Protein AF-A0A2C9VJ78-F1 (afdb_monomer)

Structure (mmCIF, N/CA/C/O backbone):
data_AF-A0A2C9VJ78-F1
#
_entry.id   AF-A0A2C9VJ78-F1
#
loop_
_atom_site.group_PDB
_atom_site.id
_atom_site.type_symbol
_atom_site.label_atom_id
_atom_site.label_alt_id
_atom_site.label_comp_id
_atom_site.label_asym_id
_atom_site.label_entity_id
_atom_site.label_seq_id
_atom_site.pdbx_PDB_ins_code
_atom_site.Cartn_x
_atom_site.Cartn_y
_atom_site.Cartn_z
_atom_site.occupancy
_atom_site.B_iso_or_equiv
_atom_site.auth_seq_id
_atom_site.auth_comp_id
_atom_site.auth_asym_id
_atom_site.auth_atom_id
_atom_site.pdbx_PDB_model_num
ATOM 1 N N . MET A 1 1 ? -5.511 -3.670 -6.793 1.00 82.50 1 MET A N 1
ATOM 2 C CA . MET A 1 1 ? -5.437 -2.334 -6.149 1.00 82.50 1 MET A CA 1
ATOM 3 C C . MET A 1 1 ? -5.419 -2.547 -4.645 1.00 82.50 1 MET A C 1
ATOM 5 O O . MET A 1 1 ? -6.115 -3.449 -4.203 1.00 82.50 1 MET A O 1
ATOM 9 N N . TYR A 1 2 ? -4.634 -1.777 -3.891 1.00 81.19 2 TYR A N 1
ATOM 10 C CA . TYR A 1 2 ? -4.504 -1.911 -2.431 1.00 81.19 2 TYR A CA 1
ATOM 11 C C . TYR A 1 2 ? -5.066 -0.683 -1.718 1.00 81.19 2 TYR A C 1
ATOM 13 O O . TYR A 1 2 ? -5.016 0.410 -2.283 1.00 81.19 2 TYR A O 1
ATOM 21 N N . VAL A 1 3 ? -5.582 -0.847 -0.502 1.00 85.06 3 VAL A N 1
ATOM 22 C CA . VAL A 1 3 ? -6.129 0.236 0.330 1.00 85.06 3 VAL A CA 1
ATOM 23 C C . VAL A 1 3 ? -5.579 0.112 1.748 1.00 85.06 3 VAL A C 1
ATOM 25 O O . VAL A 1 3 ? -5.751 -0.931 2.361 1.00 85.06 3 VAL A O 1
ATOM 28 N N . CYS A 1 4 ? -4.907 1.149 2.254 1.00 87.00 4 CYS A N 1
ATOM 29 C CA . CYS A 1 4 ? -4.481 1.223 3.664 1.00 87.00 4 CYS A CA 1
ATOM 30 C C . CYS A 1 4 ? -5.638 1.674 4.571 1.00 87.00 4 CYS A C 1
ATOM 32 O O . CYS A 1 4 ? -6.679 2.101 4.066 1.00 87.00 4 CYS A O 1
ATOM 34 N N . GLU A 1 5 ? -5.449 1.621 5.890 1.00 83.31 5 GLU A N 1
ATOM 35 C CA . GLU A 1 5 ? -6.468 1.969 6.898 1.00 83.31 5 GLU A CA 1
ATOM 36 C C . GLU A 1 5 ? -7.096 3.356 6.674 1.00 83.31 5 GLU A C 1
ATOM 38 O O . GLU A 1 5 ? -8.297 3.547 6.854 1.00 83.31 5 GLU A O 1
ATOM 43 N N . GLU A 1 6 ? -6.313 4.316 6.187 1.00 88.50 6 GLU A N 1
ATOM 44 C CA . GLU A 1 6 ? -6.733 5.690 5.904 1.00 88.50 6 GLU A CA 1
ATOM 45 C C . GLU A 1 6 ? -7.515 5.836 4.581 1.00 88.50 6 GLU A C 1
ATOM 47 O O . GLU A 1 6 ? -7.806 6.945 4.133 1.00 88.50 6 GLU A O 1
ATOM 52 N N . GLY A 1 7 ? -7.831 4.730 3.901 1.00 82.81 7 GLY A N 1
ATOM 53 C CA . GLY A 1 7 ? -8.592 4.719 2.649 1.00 82.81 7 GLY A CA 1
ATOM 54 C C . GLY A 1 7 ? -7.788 5.134 1.409 1.00 82.81 7 GLY A C 1
ATOM 55 O O . GLY A 1 7 ? -8.339 5.201 0.303 1.00 82.81 7 GLY A O 1
ATOM 56 N N . LYS A 1 8 ? -6.480 5.396 1.551 1.00 88.44 8 LYS A N 1
ATOM 57 C CA . LYS A 1 8 ? -5.591 5.719 0.426 1.00 88.44 8 LYS A CA 1
ATOM 58 C C . LYS A 1 8 ? -5.395 4.489 -0.456 1.00 88.44 8 LYS A C 1
ATOM 60 O O . LYS A 1 8 ? -5.026 3.415 0.017 1.00 88.44 8 LYS A O 1
ATOM 65 N N . ARG A 1 9 ? -5.637 4.673 -1.756 1.00 88.44 9 ARG A N 1
ATOM 66 C CA . ARG A 1 9 ? -5.529 3.634 -2.786 1.00 88.44 9 ARG A CA 1
ATOM 67 C C . ARG A 1 9 ? -4.135 3.614 -3.400 1.00 88.44 9 ARG A C 1
ATOM 69 O O . ARG A 1 9 ? -3.590 4.659 -3.741 1.00 88.44 9 ARG A O 1
ATOM 76 N N . TYR A 1 10 ? -3.616 2.413 -3.621 1.00 88.69 10 TYR A N 1
ATOM 77 C CA . TYR A 1 10 ? -2.311 2.173 -4.215 1.00 88.69 10 TYR A CA 1
ATOM 78 C C . TYR A 1 10 ? -2.407 1.209 -5.395 1.00 88.69 10 TYR A C 1
ATOM 80 O O . TYR A 1 10 ? -2.985 0.118 -5.313 1.00 88.69 10 TYR A O 1
ATOM 88 N N . GLN A 1 11 ? -1.778 1.607 -6.495 1.00 87.19 11 GLN A N 1
ATOM 89 C CA . GLN A 1 11 ? -1.380 0.711 -7.570 1.00 87.19 11 GLN A CA 1
ATOM 90 C C . GLN A 1 11 ? 0.125 0.507 -7.452 1.00 87.19 11 GLN A C 1
ATOM 92 O O . GLN A 1 11 ? 0.875 1.477 -7.351 1.00 87.19 11 GLN A O 1
ATOM 97 N N . ILE A 1 12 ? 0.555 -0.750 -7.406 1.00 84.44 12 ILE A N 1
ATOM 98 C CA . ILE A 1 12 ? 1.964 -1.098 -7.244 1.00 84.44 12 ILE A CA 1
ATOM 99 C C . ILE A 1 12 ? 2.388 -2.034 -8.378 1.00 84.44 12 ILE A C 1
ATOM 101 O O . ILE A 1 12 ? 1.581 -2.874 -8.785 1.00 84.44 12 ILE A O 1
ATOM 105 N N . PRO A 1 13 ? 3.623 -1.901 -8.891 1.00 85.38 13 PRO A N 1
ATOM 106 C CA . PRO A 1 13 ? 4.164 -2.838 -9.868 1.00 85.38 13 PRO A CA 1
ATOM 107 C C . PRO A 1 13 ? 4.197 -4.265 -9.311 1.00 85.38 13 PRO A C 1
ATOM 109 O O . PRO A 1 13 ? 4.435 -4.467 -8.114 1.00 85.38 13 PRO A O 1
ATOM 112 N N . VAL A 1 14 ? 3.996 -5.259 -10.177 1.00 82.62 14 VAL A N 1
ATOM 113 C CA . VAL A 1 14 ? 4.007 -6.682 -9.790 1.00 82.62 14 VAL A CA 1
ATOM 114 C C . VAL A 1 14 ? 5.387 -7.089 -9.260 1.00 82.62 14 VAL A C 1
ATOM 116 O O . VAL A 1 14 ? 5.503 -7.945 -8.388 1.00 82.62 14 VAL A O 1
ATOM 119 N N . GLU A 1 15 ? 6.448 -6.430 -9.714 1.00 84.38 15 GLU A N 1
ATOM 120 C CA . GLU A 1 15 ? 7.828 -6.638 -9.281 1.00 84.38 15 GLU A CA 1
ATOM 121 C C . GLU A 1 15 ? 8.010 -6.325 -7.796 1.00 84.38 15 GLU A C 1
ATOM 123 O O . GLU A 1 15 ? 8.754 -7.023 -7.107 1.00 84.38 15 GLU A O 1
ATOM 128 N N . ASN A 1 16 ? 7.300 -5.321 -7.273 1.00 82.94 16 ASN A N 1
ATOM 129 C CA . ASN A 1 16 ? 7.352 -4.984 -5.852 1.00 82.94 16 ASN A CA 1
ATOM 130 C C . ASN A 1 16 ? 6.729 -6.090 -4.990 1.00 82.94 16 ASN A C 1
ATOM 132 O O . ASN A 1 16 ? 7.128 -6.250 -3.840 1.00 82.94 16 ASN A O 1
ATOM 136 N N . LEU A 1 17 ? 5.822 -6.909 -5.542 1.00 82.56 17 LEU A N 1
ATOM 137 C CA . LEU A 1 17 ? 5.238 -8.059 -4.840 1.00 82.56 17 LEU A CA 1
ATOM 138 C C . LEU A 1 17 ? 6.249 -9.174 -4.572 1.00 82.56 17 LEU A C 1
ATOM 140 O O . LEU A 1 17 ? 5.954 -10.077 -3.797 1.00 82.56 17 LEU A O 1
ATOM 144 N N . LYS A 1 18 ? 7.444 -9.136 -5.173 1.00 84.94 18 LYS A N 1
ATOM 145 C CA . LYS A 1 18 ? 8.537 -10.063 -4.843 1.00 84.94 18 LYS A CA 1
ATOM 146 C C . LYS A 1 18 ? 9.258 -9.681 -3.546 1.00 84.94 18 LYS A C 1
ATOM 148 O O . LYS A 1 18 ? 10.033 -10.479 -3.029 1.00 84.94 18 LYS A O 1
ATOM 153 N N . PHE A 1 19 ? 9.014 -8.483 -3.013 1.00 87.50 19 PHE A N 1
ATOM 154 C CA . PHE A 1 19 ? 9.633 -8.018 -1.779 1.00 87.50 19 PHE A CA 1
ATOM 155 C C . PHE A 1 19 ? 9.007 -8.715 -0.564 1.00 87.50 19 PHE A C 1
ATOM 157 O O . PHE A 1 19 ? 7.829 -8.517 -0.261 1.00 87.50 19 PHE A O 1
ATOM 164 N N . SER A 1 20 ? 9.794 -9.523 0.154 1.00 89.69 20 SER A N 1
ATOM 165 C CA . SER A 1 20 ? 9.293 -10.375 1.244 1.00 89.69 20 SER A CA 1
ATOM 166 C C . SER A 1 20 ? 8.512 -9.618 2.330 1.00 89.69 20 SER A C 1
ATOM 168 O O . SER A 1 20 ? 7.457 -10.111 2.731 1.00 89.69 20 SER A O 1
ATOM 170 N N . PRO A 1 21 ? 8.932 -8.417 2.782 1.00 89.56 21 PRO A N 1
ATOM 171 C CA . PRO A 1 21 ? 8.145 -7.639 3.741 1.00 89.56 21 PRO A CA 1
ATOM 172 C C . PRO A 1 21 ? 6.764 -7.231 3.217 1.00 89.56 21 PRO A C 1
ATOM 174 O O . PRO A 1 21 ? 5.800 -7.218 3.978 1.00 89.56 21 PRO A O 1
ATOM 177 N N . LEU A 1 22 ? 6.645 -6.951 1.916 1.00 86.69 22 LEU A N 1
ATOM 178 C CA . LEU A 1 22 ? 5.364 -6.615 1.298 1.00 86.69 22 LEU A CA 1
ATOM 179 C C . LEU A 1 22 ? 4.449 -7.842 1.214 1.00 86.69 22 LEU A C 1
ATOM 181 O O . LEU A 1 22 ? 3.266 -7.749 1.526 1.00 86.69 22 LEU A O 1
ATOM 185 N N . GLN A 1 23 ? 5.000 -9.010 0.869 1.00 86.38 23 GLN A N 1
ATOM 186 C CA . GLN A 1 23 ? 4.248 -10.268 0.891 1.00 86.38 23 GLN A CA 1
ATOM 187 C C . GLN A 1 23 ? 3.752 -10.615 2.294 1.00 86.38 23 GLN A C 1
ATOM 189 O O . GLN A 1 23 ? 2.612 -11.043 2.451 1.00 86.38 23 GLN A O 1
ATOM 194 N N . ALA A 1 24 ? 4.603 -10.441 3.309 1.00 88.31 24 ALA A N 1
ATOM 195 C CA . ALA A 1 24 ? 4.241 -10.692 4.698 1.00 88.31 24 ALA A CA 1
ATOM 196 C C . ALA A 1 24 ? 3.087 -9.786 5.142 1.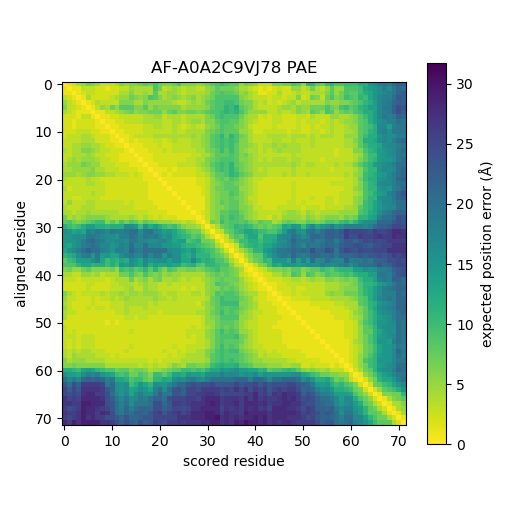00 88.31 24 ALA A C 1
ATOM 198 O O . ALA A 1 24 ? 2.132 -10.278 5.734 1.00 88.31 24 ALA A O 1
ATOM 199 N N . LEU A 1 25 ? 3.136 -8.498 4.790 1.00 88.06 25 LEU A N 1
ATOM 200 C CA . LEU A 1 25 ? 2.062 -7.555 5.090 1.00 88.06 25 LEU A CA 1
ATOM 201 C C . LEU A 1 25 ? 0.740 -7.941 4.410 1.00 88.06 25 LEU A C 1
ATOM 203 O O . LEU A 1 25 ? -0.302 -7.938 5.059 1.00 88.06 25 LEU A O 1
ATOM 207 N N . ILE A 1 26 ? 0.775 -8.297 3.122 1.00 85.19 26 ILE A N 1
ATOM 208 C CA . ILE A 1 26 ? -0.426 -8.716 2.381 1.00 85.19 26 ILE A CA 1
ATOM 209 C C . ILE A 1 26 ? -1.037 -9.967 3.021 1.00 85.19 26 ILE A C 1
ATOM 211 O O . ILE A 1 26 ? -2.238 -9.998 3.258 1.00 85.19 26 ILE A O 1
ATOM 215 N N . LYS A 1 27 ? -0.209 -10.964 3.359 1.00 84.44 27 LYS A N 1
ATOM 216 C CA . LYS A 1 27 ? -0.658 -12.191 4.032 1.00 84.44 27 LYS A CA 1
ATOM 217 C C . LYS A 1 27 ? -1.240 -11.922 5.417 1.00 84.44 27 LYS A C 1
ATOM 219 O O . LYS A 1 27 ? -2.225 -12.540 5.771 1.00 84.44 27 LYS A O 1
ATOM 224 N N . GLN A 1 28 ? -0.644 -11.018 6.194 1.00 85.25 28 GLN A N 1
ATOM 225 C CA . GLN A 1 28 ? -1.173 -10.624 7.506 1.00 85.25 28 GLN A CA 1
ATOM 226 C C . GLN A 1 28 ? -2.501 -9.875 7.405 1.00 85.25 28 GLN A C 1
ATOM 228 O O . GLN A 1 28 ? -3.296 -9.920 8.334 1.00 85.25 28 GLN A O 1
ATOM 233 N N . SER A 1 29 ? -2.721 -9.164 6.299 1.00 82.50 29 SER A N 1
ATOM 234 C CA . SER A 1 29 ? -3.935 -8.374 6.092 1.00 82.50 29 SER A CA 1
ATOM 235 C C . SER A 1 29 ? -5.104 -9.203 5.559 1.00 82.50 29 SER A C 1
ATOM 237 O O . SER A 1 29 ? -6.212 -8.689 5.456 1.00 82.50 29 SER A O 1
ATOM 239 N N . GLN A 1 30 ? -4.868 -10.462 5.187 1.00 78.62 30 GLN A N 1
ATOM 240 C CA . GLN A 1 30 ? -5.878 -11.355 4.637 1.00 78.62 30 GLN A CA 1
ATOM 241 C C . GLN A 1 30 ? -6.061 -12.559 5.559 1.00 78.62 30 GLN A C 1
ATOM 243 O O . GLN A 1 30 ? -5.110 -13.282 5.841 1.00 78.62 30 GLN A O 1
ATOM 248 N N . ASP A 1 31 ? -7.292 -12.785 6.008 1.00 67.81 31 ASP A N 1
ATOM 249 C CA . ASP A 1 31 ? -7.633 -13.725 7.087 1.00 67.81 31 ASP A CA 1
ATOM 250 C C . ASP A 1 31 ? -7.715 -15.208 6.642 1.00 67.81 31 ASP A C 1
ATOM 252 O O . ASP A 1 31 ? -8.513 -15.994 7.148 1.00 67.81 31 ASP A O 1
ATOM 256 N N . GLY A 1 32 ? -6.861 -15.618 5.699 1.00 60.06 32 GLY A N 1
ATOM 257 C CA . GLY A 1 32 ? -6.822 -16.975 5.139 1.00 60.06 32 GLY A CA 1
ATOM 258 C C . GLY A 1 32 ? -7.485 -17.093 3.763 1.00 60.06 32 GLY A C 1
ATOM 259 O O . GLY A 1 32 ? -8.515 -16.485 3.507 1.00 60.06 32 GLY A O 1
ATOM 260 N N . ASP A 1 33 ? -6.817 -17.869 2.900 1.00 56.38 33 ASP A N 1
ATOM 261 C CA . ASP A 1 33 ? -7.046 -18.118 1.470 1.00 56.38 33 ASP A CA 1
ATOM 262 C C . ASP A 1 33 ? -7.406 -16.898 0.603 1.00 56.38 33 ASP A C 1
ATOM 264 O O . ASP A 1 33 ? -8.496 -16.336 0.643 1.00 56.38 33 ASP A O 1
ATOM 268 N N . LEU A 1 34 ? -6.445 -16.532 -0.254 1.00 56.28 34 LEU A N 1
ATOM 269 C CA . LEU A 1 34 ? -6.619 -15.623 -1.384 1.00 56.28 34 LEU A CA 1
ATOM 270 C C . LEU A 1 34 ? -7.720 -16.175 -2.294 1.00 56.28 34 LEU A C 1
ATOM 272 O O . LEU A 1 34 ? -7.435 -16.930 -3.226 1.00 56.28 34 LEU A O 1
ATOM 276 N N . ASP A 1 35 ? -8.970 -15.814 -2.027 1.00 51.91 35 ASP A N 1
ATOM 277 C CA . ASP A 1 35 ? -10.068 -16.139 -2.919 1.00 51.91 35 ASP A CA 1
ATOM 278 C C . ASP A 1 35 ? -9.727 -15.509 -4.280 1.00 51.91 35 ASP A C 1
ATOM 280 O O . ASP A 1 35 ? -9.493 -14.303 -4.396 1.00 51.91 35 ASP A O 1
ATOM 284 N N . PHE A 1 36 ? -9.578 -16.341 -5.315 1.00 53.59 36 PHE A N 1
ATOM 285 C CA . PHE A 1 36 ? -8.945 -15.968 -6.593 1.00 53.59 36 PHE A CA 1
ATOM 286 C C . PHE A 1 36 ? -9.732 -14.910 -7.396 1.00 53.59 36 PHE A C 1
ATOM 288 O O . PHE A 1 36 ? -9.337 -14.547 -8.507 1.00 53.59 36 PHE A O 1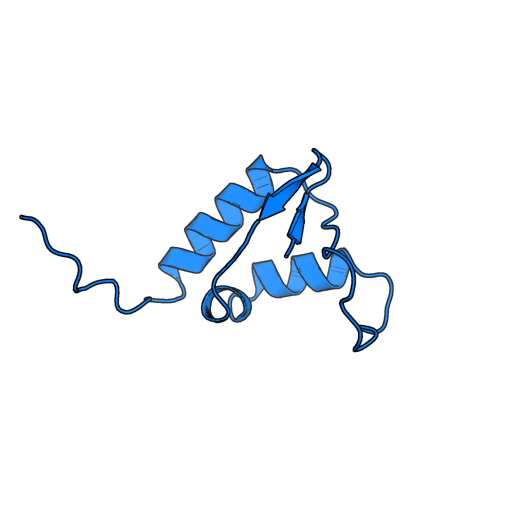
ATOM 295 N N . LYS A 1 37 ? -10.834 -14.397 -6.841 1.00 56.06 37 LYS A N 1
ATOM 296 C CA . LYS A 1 37 ? -11.628 -13.287 -7.361 1.00 56.06 37 LYS A CA 1
ATOM 297 C C . LYS A 1 37 ? -11.366 -12.028 -6.544 1.00 56.06 37 LYS A C 1
ATOM 299 O O . LYS A 1 37 ? -12.105 -11.683 -5.628 1.00 56.06 37 LYS A O 1
ATOM 304 N N . ILE A 1 38 ? -10.307 -11.315 -6.909 1.00 63.19 38 ILE A N 1
ATOM 305 C CA . ILE A 1 38 ? -10.057 -9.962 -6.404 1.00 63.19 38 ILE A CA 1
ATOM 306 C C . ILE A 1 38 ? -10.947 -9.001 -7.209 1.00 63.19 38 ILE A C 1
ATOM 308 O O . ILE A 1 38 ? -10.466 -8.293 -8.092 1.00 63.19 38 ILE A O 1
ATOM 312 N N . ASP A 1 39 ? -12.255 -9.020 -6.948 1.00 65.56 39 ASP A N 1
ATOM 313 C CA . ASP A 1 39 ? -13.190 -8.024 -7.498 1.00 65.56 39 ASP A CA 1
ATOM 314 C C . ASP A 1 39 ? -13.115 -6.699 -6.710 1.00 65.56 39 ASP A C 1
ATOM 316 O O . ASP A 1 39 ? -13.480 -5.635 -7.214 1.00 65.56 39 ASP A O 1
ATOM 320 N N . GLU A 1 40 ? -12.556 -6.739 -5.496 1.00 72.44 40 GLU A N 1
ATOM 321 C CA . GLU A 1 40 ? -12.417 -5.598 -4.592 1.00 72.44 40 GLU A CA 1
ATOM 322 C C . GLU A 1 40 ? -10.950 -5.252 -4.272 1.00 72.44 40 GLU A C 1
ATOM 324 O O . GLU A 1 40 ? -10.046 -6.075 -4.439 1.00 72.44 40 GLU A O 1
ATOM 329 N N . PRO A 1 41 ? -10.657 -4.015 -3.825 1.00 79.00 41 PRO A N 1
ATOM 330 C CA . PRO A 1 41 ? -9.313 -3.647 -3.402 1.00 79.00 41 PRO A CA 1
ATOM 331 C C . PRO A 1 41 ? -8.860 -4.484 -2.202 1.00 79.00 41 PRO A C 1
ATOM 333 O O . PRO A 1 41 ? -9.610 -4.675 -1.252 1.00 79.00 41 PRO A O 1
ATOM 336 N N . ILE A 1 42 ? -7.596 -4.907 -2.204 1.00 83.25 42 ILE A N 1
ATOM 337 C CA . ILE A 1 42 ? -7.003 -5.590 -1.053 1.00 83.25 42 ILE A CA 1
ATOM 338 C C . ILE A 1 42 ? -6.820 -4.563 0.063 1.00 83.25 42 ILE A C 1
ATOM 340 O O . ILE A 1 42 ? -5.998 -3.649 -0.062 1.00 83.25 42 ILE A O 1
ATOM 344 N N . VAL A 1 43 ? -7.581 -4.719 1.141 1.00 85.81 43 VAL A N 1
ATOM 345 C CA . VAL A 1 43 ? -7.426 -3.914 2.352 1.00 85.81 43 VAL A CA 1
ATOM 346 C C . VAL A 1 43 ? -6.178 -4.383 3.093 1.00 85.81 43 VAL A C 1
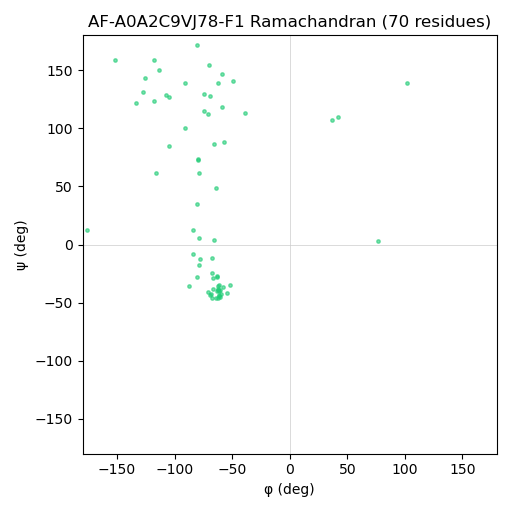ATOM 348 O O . VAL A 1 43 ? -5.974 -5.578 3.295 1.00 85.81 43 VAL A O 1
ATOM 351 N N . LEU A 1 44 ? -5.315 -3.438 3.446 1.00 87.75 44 LEU A N 1
ATOM 352 C CA . LEU A 1 44 ? -4.086 -3.661 4.189 1.00 87.75 44 LEU A CA 1
ATOM 353 C C . LEU A 1 44 ? -4.258 -3.130 5.609 1.00 87.75 44 LEU A C 1
ATOM 355 O O . LEU A 1 44 ? -4.611 -1.966 5.791 1.00 87.75 44 LEU A O 1
ATOM 359 N N . ALA A 1 45 ? -3.954 -3.968 6.600 1.00 86.06 45 ALA A N 1
ATOM 360 C CA . ALA A 1 45 ? -3.945 -3.601 8.016 1.00 86.06 45 ALA A CA 1
ATOM 361 C C . ALA A 1 45 ? -2.648 -2.840 8.362 1.00 86.06 45 ALA A C 1
ATOM 363 O O . ALA A 1 45 ? -1.774 -3.322 9.092 1.00 86.06 45 ALA A O 1
ATOM 364 N N . CYS A 1 46 ? -2.453 -1.688 7.720 1.00 87.31 46 CYS A N 1
ATOM 365 C CA . CYS A 1 46 ? -1.355 -0.777 8.007 1.00 87.31 46 CYS A CA 1
ATOM 366 C C . CYS A 1 46 ? -1.704 0.672 7.685 1.00 87.31 46 CYS A C 1
ATOM 368 O O . CYS A 1 46 ? -2.528 0.950 6.811 1.00 87.31 46 CYS A O 1
ATOM 370 N N . THR A 1 47 ? -0.956 1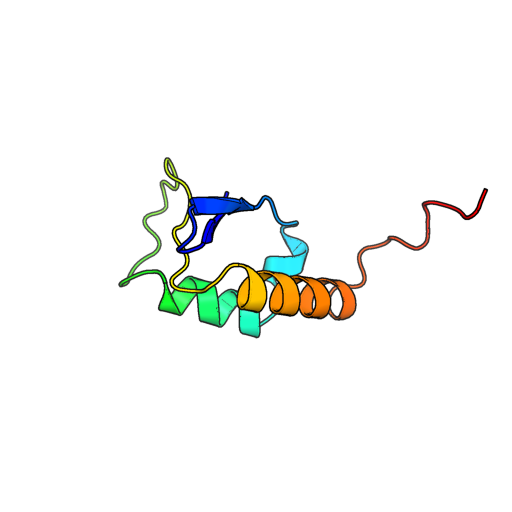.576 8.315 1.00 91.56 47 THR A N 1
ATOM 371 C CA . THR A 1 47 ? -0.982 3.000 7.993 1.00 91.56 47 THR A CA 1
ATOM 372 C C . THR A 1 47 ? -0.342 3.300 6.641 1.00 91.56 47 THR A C 1
ATOM 374 O O . THR A 1 47 ? 0.565 2.587 6.185 1.00 91.56 47 THR A O 1
ATOM 377 N N . THR A 1 48 ? -0.750 4.409 6.024 1.00 90.94 48 THR A N 1
ATOM 378 C CA . THR A 1 48 ? -0.154 4.899 4.773 1.00 90.94 48 THR A CA 1
ATOM 379 C C . THR A 1 48 ? 1.338 5.152 4.898 1.00 90.94 48 THR A C 1
ATOM 381 O O . THR A 1 48 ? 2.076 4.865 3.960 1.00 90.94 48 THR A O 1
ATOM 384 N N . ASP A 1 49 ? 1.801 5.647 6.047 1.00 91.69 49 ASP A N 1
ATOM 385 C CA . ASP A 1 49 ? 3.212 5.985 6.259 1.00 91.69 49 ASP A CA 1
ATOM 386 C C . ASP A 1 49 ? 4.089 4.731 6.262 1.00 91.69 49 ASP A C 1
ATOM 388 O O . ASP A 1 49 ? 5.095 4.655 5.550 1.00 91.69 49 ASP A O 1
ATOM 392 N N . LYS A 1 50 ? 3.655 3.696 6.992 1.00 91.12 50 LYS A N 1
ATOM 393 C CA . LYS A 1 50 ? 4.339 2.399 7.027 1.00 91.12 50 LYS A CA 1
ATOM 394 C C . LYS A 1 50 ? 4.353 1.754 5.642 1.00 91.12 50 LYS A C 1
ATOM 396 O O . LYS A 1 50 ? 5.357 1.161 5.240 1.00 91.12 50 LYS A O 1
ATOM 401 N N . PHE A 1 51 ? 3.254 1.874 4.901 1.00 91.75 51 PHE A N 1
ATOM 402 C CA . PHE A 1 51 ? 3.181 1.349 3.544 1.00 91.75 51 PHE A CA 1
ATOM 403 C C . PHE A 1 51 ? 4.093 2.113 2.574 1.00 91.75 51 PHE A C 1
ATOM 405 O O . PHE A 1 51 ? 4.816 1.495 1.793 1.00 91.75 51 PHE A O 1
ATOM 412 N N . ASP A 1 52 ? 4.139 3.443 2.663 1.00 91.19 52 ASP A N 1
ATOM 413 C CA . ASP A 1 52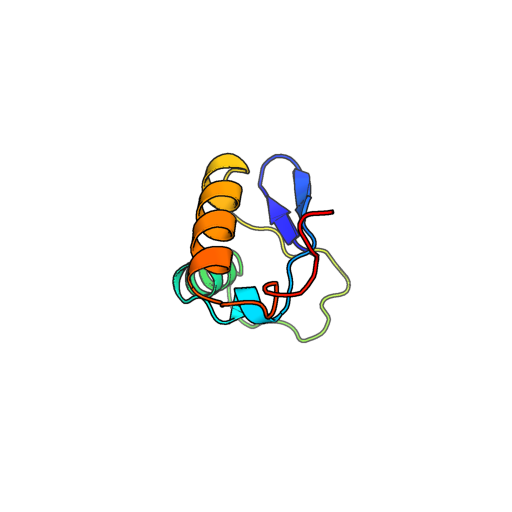 ? 4.992 4.290 1.827 1.00 91.19 52 ASP 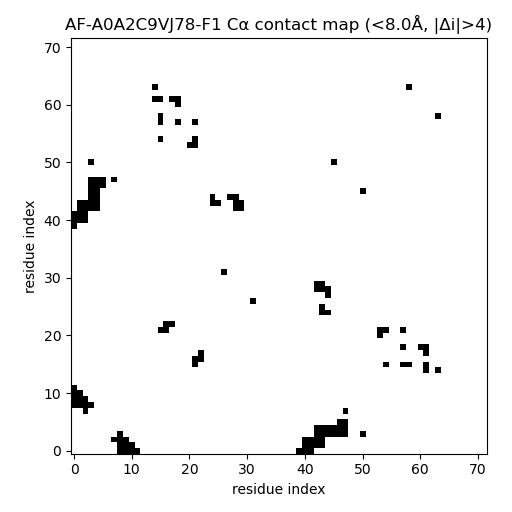A CA 1
ATOM 414 C C . ASP A 1 52 ? 6.487 3.992 2.060 1.00 91.19 52 ASP A C 1
ATOM 416 O O . ASP A 1 52 ? 7.272 3.953 1.106 1.00 91.19 52 ASP A O 1
ATOM 420 N N . GLU A 1 53 ? 6.899 3.718 3.301 1.00 92.06 53 GLU A N 1
ATOM 421 C CA . GLU A 1 53 ? 8.257 3.253 3.617 1.00 92.06 53 GLU A CA 1
ATOM 422 C C . GLU A 1 53 ? 8.567 1.884 3.006 1.00 92.06 53 GLU A C 1
ATOM 424 O O . GLU A 1 53 ? 9.610 1.709 2.365 1.00 92.06 53 GLU A O 1
ATOM 429 N N . LEU A 1 54 ? 7.644 0.927 3.127 1.00 90.62 54 LEU A N 1
ATOM 430 C CA . LEU A 1 54 ? 7.795 -0.398 2.525 1.00 90.62 54 LEU A CA 1
ATOM 431 C C . LEU A 1 54 ? 7.912 -0.325 1.001 1.00 90.62 54 LEU A C 1
ATOM 433 O O . LEU A 1 54 ? 8.743 -1.025 0.424 1.00 90.62 54 LEU A O 1
ATOM 437 N N . LEU A 1 55 ? 7.150 0.551 0.342 1.00 89.50 55 LEU A N 1
ATOM 438 C CA . LEU A 1 55 ? 7.256 0.755 -1.103 1.00 89.50 55 LEU A CA 1
ATOM 439 C C . LEU A 1 55 ? 8.593 1.376 -1.508 1.00 89.50 55 LEU A C 1
ATOM 441 O O . LEU A 1 55 ? 9.162 0.976 -2.524 1.00 89.50 55 LEU A O 1
ATOM 445 N N . LYS A 1 56 ? 9.132 2.318 -0.724 1.00 90.44 56 LYS A N 1
ATOM 446 C CA . LYS A 1 56 ? 10.478 2.869 -0.962 1.00 90.44 56 LYS A CA 1
ATOM 447 C C . LYS A 1 56 ? 11.549 1.781 -0.864 1.00 90.44 56 LYS A C 1
ATOM 449 O O . LYS A 1 56 ? 12.469 1.769 -1.677 1.00 90.44 56 LYS A O 1
ATOM 454 N N . LEU A 1 57 ? 11.428 0.865 0.097 1.00 89.81 57 LEU A N 1
ATOM 455 C CA . LEU A 1 57 ? 12.344 -0.270 0.242 1.00 89.81 57 LEU A CA 1
ATOM 456 C C . LEU A 1 57 ? 12.180 -1.285 -0.896 1.00 89.81 57 LEU A C 1
ATOM 458 O O . LEU A 1 57 ? 13.177 -1.710 -1.474 1.00 89.81 57 LEU A O 1
ATOM 462 N N . ALA A 1 58 ? 10.942 -1.607 -1.275 1.00 87.31 58 ALA A N 1
ATOM 463 C CA . ALA A 1 58 ? 10.650 -2.522 -2.375 1.00 87.31 58 ALA A CA 1
ATOM 464 C C . ALA A 1 58 ? 11.241 -2.022 -3.701 1.00 87.31 58 ALA A C 1
ATOM 466 O O . ALA A 1 58 ? 11.879 -2.794 -4.408 1.00 87.31 58 ALA A O 1
ATOM 467 N N . LYS A 1 59 ? 11.129 -0.718 -3.992 1.00 84.00 59 LYS A N 1
ATOM 468 C CA . LYS A 1 59 ? 11.739 -0.085 -5.177 1.00 84.00 59 LYS A CA 1
ATOM 469 C C . LYS A 1 59 ? 13.269 -0.141 -5.193 1.00 84.00 59 LYS A C 1
ATOM 471 O O . LYS A 1 59 ? 13.869 -0.093 -6.254 1.00 84.00 59 LYS A O 1
ATOM 476 N N . ARG A 1 60 ? 13.915 -0.201 -4.025 1.00 83.31 60 ARG A N 1
ATOM 477 C CA . ARG A 1 60 ? 15.376 -0.370 -3.929 1.00 83.31 60 ARG A CA 1
ATOM 478 C C . ARG A 1 60 ? 15.794 -1.829 -4.107 1.00 83.31 60 ARG A C 1
ATOM 480 O O . ARG A 1 60 ? 16.917 -2.084 -4.524 1.00 83.31 60 ARG A O 1
ATOM 487 N N . PHE A 1 61 ? 14.915 -2.765 -3.748 1.00 72.75 61 PHE A N 1
ATOM 488 C CA . PHE A 1 61 ? 15.175 -4.204 -3.791 1.00 72.75 61 PHE A CA 1
ATOM 489 C C . PHE A 1 61 ? 14.843 -4.834 -5.147 1.00 72.75 61 PHE A C 1
ATOM 491 O O . PHE A 1 61 ? 15.541 -5.737 -5.599 1.00 72.75 61 PHE A O 1
ATOM 498 N N . SER A 1 62 ? 13.795 -4.346 -5.803 1.00 65.50 62 SER A N 1
ATOM 499 C CA . SER A 1 62 ? 13.511 -4.621 -7.203 1.00 65.50 62 SER A CA 1
ATOM 500 C C . SER A 1 62 ? 14.189 -3.525 -8.014 1.00 65.50 62 SER A C 1
ATOM 502 O O . SER A 1 62 ? 13.628 -2.432 -8.081 1.00 65.50 62 SER A O 1
ATOM 504 N N . PRO A 1 63 ? 15.372 -3.755 -8.620 1.00 56.16 63 PRO A N 1
ATOM 505 C CA . PRO A 1 63 ? 15.859 -2.860 -9.650 1.00 56.16 63 PRO A CA 1
ATOM 506 C C . PRO A 1 63 ? 14.883 -2.9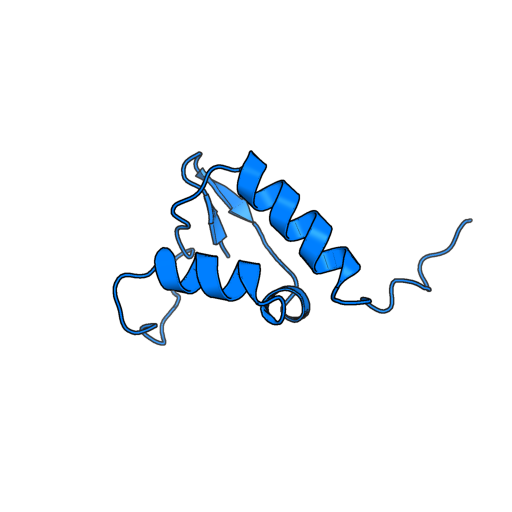99 -10.818 1.00 56.16 63 PRO A C 1
ATOM 508 O O . PRO A 1 63 ? 15.049 -3.830 -11.707 1.00 56.16 63 PRO A O 1
ATOM 511 N N . SER A 1 64 ? 13.804 -2.222 -10.790 1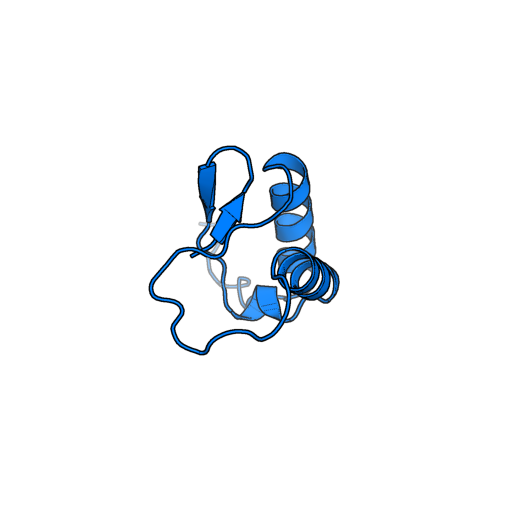.00 52.34 64 SER A N 1
ATOM 512 C CA . SER A 1 64 ? 13.106 -1.855 -12.008 1.00 52.34 64 SER A CA 1
ATOM 513 C C . SER A 1 64 ? 14.183 -1.365 -12.977 1.00 52.34 64 SER A C 1
ATOM 515 O O . SER A 1 64 ? 15.117 -0.680 -12.554 1.00 52.34 64 SER A O 1
ATOM 517 N N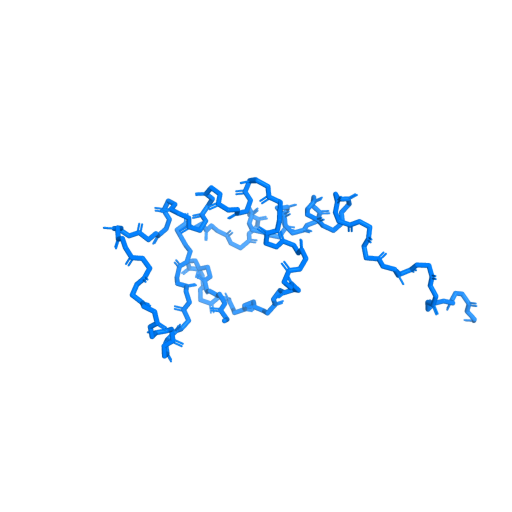 . ASN A 1 65 ? 14.076 -1.703 -14.260 1.00 48.25 65 ASN A N 1
ATOM 518 C CA . ASN A 1 65 ? 14.902 -1.141 -15.334 1.00 48.25 65 ASN A CA 1
ATOM 519 C C . ASN A 1 65 ? 14.652 0.385 -15.503 1.00 48.25 65 ASN A C 1
ATOM 521 O O . ASN A 1 65 ? 14.426 0.859 -16.607 1.00 48.25 65 ASN A O 1
ATOM 525 N N . GLU A 1 66 ? 14.671 1.173 -14.424 1.00 48.81 66 GLU A N 1
ATOM 526 C CA . GLU A 1 66 ? 14.622 2.641 -14.422 1.00 48.81 66 GLU A CA 1
ATOM 527 C C . GLU A 1 66 ? 16.015 3.264 -14.627 1.00 48.81 66 GLU A C 1
ATOM 529 O O . GLU A 1 66 ? 16.178 4.476 -14.519 1.00 48.81 66 GLU A O 1
ATOM 534 N N . ILE A 1 67 ? 17.022 2.482 -15.035 1.00 46.94 67 ILE A N 1
ATOM 535 C CA . ILE A 1 67 ? 18.085 3.040 -15.878 1.00 46.94 67 ILE A CA 1
ATOM 536 C C . ILE A 1 67 ? 17.521 3.083 -17.300 1.00 46.94 67 ILE A C 1
ATOM 538 O O . ILE A 1 67 ? 17.867 2.212 -18.084 1.00 46.94 67 ILE A O 1
ATOM 542 N N . LEU A 1 68 ? 16.599 4.007 -17.607 1.00 41.16 68 LEU A N 1
ATOM 543 C CA . LEU A 1 68 ? 16.308 4.454 -18.986 1.00 41.16 68 LEU A CA 1
ATOM 544 C C . LEU A 1 68 ? 15.280 5.597 -19.123 1.00 41.16 68 LEU A C 1
ATOM 546 O O . LEU A 1 68 ? 14.910 5.912 -20.244 1.00 41.16 68 LEU A O 1
ATOM 550 N N . GLU A 1 69 ? 14.881 6.300 -18.062 1.00 40.50 69 GLU A N 1
ATOM 551 C CA . GLU A 1 69 ? 14.223 7.615 -18.218 1.00 40.50 69 GLU A CA 1
ATOM 552 C C . GLU A 1 69 ? 15.100 8.710 -17.601 1.00 40.50 69 GLU A C 1
ATOM 554 O O . GLU A 1 69 ? 14.792 9.358 -16.608 1.00 40.50 69 GLU A O 1
ATOM 559 N N . ASN A 1 70 ? 16.290 8.796 -18.196 1.00 35.62 70 ASN A N 1
ATOM 560 C CA . ASN A 1 70 ? 16.931 10.016 -18.670 1.00 35.62 70 ASN A CA 1
ATOM 561 C C . ASN A 1 70 ? 16.739 11.280 -17.821 1.00 35.62 70 ASN A C 1
ATOM 563 O O . ASN A 1 70 ? 15.755 12.007 -17.931 1.00 35.62 70 ASN A O 1
ATOM 567 N N . PHE A 1 71 ? 17.835 11.637 -17.152 1.00 43.78 71 PHE A N 1
ATOM 568 C CA . PHE A 1 71 ? 18.339 13.004 -17.207 1.00 43.78 71 PHE A CA 1
ATOM 569 C C . PHE A 1 71 ? 18.188 13.553 -18.636 1.00 43.78 71 PHE A C 1
ATOM 571 O O . PHE A 1 71 ? 18.846 13.073 -19.564 1.00 43.78 71 PHE A O 1
ATOM 578 N N . LYS A 1 72 ? 17.327 14.552 -18.802 1.00 39.06 72 LYS A N 1
ATOM 579 C CA . LYS A 1 72 ? 17.340 15.467 -19.936 1.00 39.06 72 LYS A CA 1
ATOM 580 C C . LYS A 1 72 ? 17.070 16.875 -19.436 1.00 39.06 72 LYS A C 1
ATOM 582 O O . LYS A 1 72 ? 16.197 17.013 -18.552 1.00 39.06 72 LYS A O 1
#

Foldseek 3Di:
DAAEPVRDDDDDDPQLCVPPVNVVQLVVQDPDDPPVDPPDHRYTDDDPVVVVVSRVVSCVVRVDVVVPPDDD

Organism: Manihot esculenta (NCBI:txid3983)

Solvent-accessible surface area (backbone atoms only — not comparable to full-atom values): 4532 Å² total; per-residue (Å²): 93,36,26,29,71,82,67,54,75,43,84,76,64,75,65,42,59,71,30,65,72,55,44,51,48,54,54,72,36,44,96,67,79,86,65,92,72,76,86,61,65,49,58,34,87,42,52,60,67,64,49,54,52,50,51,58,51,22,58,70,70,38,78,64,81,70,87,74,76,67,95,126

Sequence (72 aa):
MYVCEEGKRYQIPVENLKFSPLQALIKQSQDGDLDFKIDEPIVLACTTDKFDELLKLAKRFSPSNEILENFK

Mean predicted aligned error: 8.9 Å

Secondary structure (DSSP, 8-state):
-EE-TT--EE---GGGGGSHHHHHHHHHTSSS---S---S-EE-SS-HHHHHHHHHHHHHHS--S-TTS---

Nearest PDB structures (foldseek):
  4jkd-assembly2_B  TM=4.441E-01  e=6.706E+00  Homo sapiens
  4jkf-assembly2_B  TM=4.493E-01  e=7.684E+00  Homo sapiens
  4jkb-assembly2_B  TM=4.531E-01  e=7.178E+00  Homo sapiens

pLDDT: mean 76.68, std 16.2, range [35.62, 92.06]

Radius of gyration: 13.57 Å; Cα contacts (8 Å, |Δi|>4): 68; chains: 1; bounding box: 32×34×28 Å

InterPro domains:
  IPR003676 Small auxin-up RNA [PF02519] (1-57)